Protein AF-F2PUC7-F1 (afdb_monomer_lite)

pLDDT: mean 77.48, std 16.04, range [41.62, 95.25]

Foldseek 3Di:
DPDPDCPDPVNDDPVVVVVVVVVVVVVCPPDHLVNDDPVVNVVVVVVVCVVVVHDDDPPDPVVVVVVVVVCVVVDPDDPPPPPDPPPDDPDDD

Structure (mmCIF, N/CA/C/O backbone):
data_AF-F2PUC7-F1
#
_entry.id   AF-F2PUC7-F1
#
loop_
_atom_site.group_PDB
_atom_site.id
_atom_site.type_symbol
_atom_site.label_atom_id
_atom_site.label_alt_id
_atom_site.label_comp_id
_atom_site.label_asym_id
_atom_site.label_entity_id
_atom_site.label_seq_id
_atom_site.pdbx_PDB_ins_code
_atom_site.Cartn_x
_atom_site.Cartn_y
_atom_site.Cartn_z
_atom_site.occupancy
_atom_site.B_iso_or_equiv
_atom_site.auth_seq_id
_atom_site.auth_comp_id
_atom_site.auth_asym_id
_atom_site.auth_atom_id
_atom_site.pdbx_PDB_model_num
ATOM 1 N N . MET A 1 1 ? 12.661 -13.695 29.676 1.00 49.66 1 MET A N 1
ATOM 2 C CA . MET A 1 1 ? 11.242 -13.422 29.989 1.00 49.66 1 MET A CA 1
ATOM 3 C C . MET A 1 1 ? 10.877 -12.182 29.202 1.00 49.66 1 MET A C 1
ATOM 5 O O . MET A 1 1 ? 11.617 -11.220 29.304 1.00 49.66 1 MET A O 1
ATOM 9 N N . ALA A 1 2 ? 9.876 -12.234 28.320 1.00 57.91 2 ALA A N 1
ATOM 10 C CA . ALA A 1 2 ? 9.472 -11.045 27.574 1.00 57.91 2 ALA A CA 1
ATOM 11 C C . ALA A 1 2 ? 8.872 -10.052 28.573 1.00 57.91 2 ALA A C 1
ATOM 13 O O . ALA A 1 2 ? 7.853 -10.346 29.199 1.00 57.91 2 ALA A O 1
ATOM 14 N N . ASP A 1 3 ? 9.572 -8.944 28.781 1.00 63.25 3 ASP A N 1
ATOM 15 C CA . ASP A 1 3 ? 9.235 -7.935 29.772 1.00 63.25 3 ASP A CA 1
ATOM 16 C C . ASP A 1 3 ? 7.813 -7.417 29.543 1.00 63.25 3 ASP A C 1
ATOM 18 O O . ASP A 1 3 ? 7.401 -7.135 28.413 1.00 63.25 3 ASP A O 1
ATOM 22 N N . TYR A 1 4 ? 7.039 -7.327 30.623 1.00 73.44 4 TYR A N 1
ATOM 23 C CA . TYR A 1 4 ? 5.673 -6.821 30.604 1.00 73.44 4 TYR A CA 1
ATOM 24 C C . TYR A 1 4 ? 5.666 -5.380 30.075 1.00 73.44 4 TYR A C 1
ATOM 26 O O . TYR A 1 4 ? 5.950 -4.429 30.800 1.00 73.44 4 TYR A O 1
ATOM 34 N N . ASN A 1 5 ? 5.364 -5.222 28.785 1.00 76.56 5 ASN A N 1
ATOM 35 C CA . ASN A 1 5 ? 5.211 -3.921 28.153 1.00 76.56 5 ASN A CA 1
ATOM 36 C C . ASN A 1 5 ? 3.745 -3.479 28.291 1.00 76.56 5 ASN A C 1
ATOM 38 O O . ASN A 1 5 ? 2.882 -4.038 27.601 1.00 76.56 5 ASN A O 1
ATOM 42 N N . PRO A 1 6 ? 3.436 -2.474 29.129 1.00 77.19 6 PRO A N 1
ATOM 43 C CA . PRO A 1 6 ? 2.061 -2.034 29.362 1.00 77.19 6 PRO A CA 1
ATOM 44 C C . PRO A 1 6 ? 1.380 -1.492 28.095 1.00 77.19 6 PRO A C 1
ATOM 46 O O . PRO A 1 6 ? 0.160 -1.395 28.054 1.00 77.19 6 PRO A O 1
ATOM 49 N N . ALA A 1 7 ? 2.138 -1.165 27.043 1.00 77.94 7 ALA A N 1
ATOM 50 C CA . ALA A 1 7 ? 1.588 -0.697 25.776 1.00 77.94 7 ALA A CA 1
ATOM 51 C C . ALA A 1 7 ? 1.144 -1.824 24.821 1.00 77.94 7 ALA A C 1
ATOM 53 O O . ALA A 1 7 ? 0.500 -1.519 23.813 1.00 77.94 7 ALA A O 1
ATOM 54 N N . ASN A 1 8 ? 1.474 -3.093 25.100 1.00 87.19 8 ASN A N 1
ATOM 55 C CA . ASN A 1 8 ? 1.146 -4.224 24.228 1.00 87.19 8 ASN A CA 1
ATOM 56 C C . ASN A 1 8 ? -0.372 -4.478 24.165 1.00 87.19 8 ASN A C 1
ATOM 58 O O . ASN A 1 8 ? -1.058 -4.394 25.179 1.00 87.19 8 ASN A O 1
ATOM 62 N N . PHE A 1 9 ? -0.887 -4.866 22.995 1.00 88.06 9 PHE A N 1
ATOM 63 C CA . PHE A 1 9 ? -2.302 -5.205 22.798 1.00 88.06 9 PHE A CA 1
ATOM 64 C C . PHE A 1 9 ? -2.772 -6.359 23.691 1.00 88.06 9 PHE A C 1
ATOM 66 O O . PHE A 1 9 ? -3.916 -6.356 24.124 1.00 88.06 9 PHE A O 1
ATOM 73 N N . ALA A 1 10 ? -1.881 -7.299 24.025 1.00 84.75 10 ALA A N 1
ATOM 74 C CA . ALA A 1 10 ? -2.181 -8.398 24.948 1.00 84.75 10 ALA A CA 1
ATOM 75 C C . ALA A 1 10 ? -2.498 -7.931 26.385 1.00 84.75 10 ALA A C 1
ATOM 77 O O . ALA A 1 10 ? -3.106 -8.678 27.143 1.00 84.75 10 ALA A O 1
ATOM 78 N N . ASN A 1 11 ? -2.098 -6.707 26.748 1.00 86.25 11 ASN A N 1
ATOM 79 C CA . ASN A 1 11 ? -2.323 -6.108 28.065 1.00 86.25 11 ASN A CA 1
ATOM 80 C C . ASN A 1 11 ? -3.472 -5.078 28.055 1.00 86.25 11 ASN A C 1
ATOM 82 O O . ASN A 1 11 ? -3.628 -4.331 29.020 1.00 86.25 11 ASN A O 1
ATOM 86 N N . ARG A 1 12 ? -4.258 -5.004 26.968 1.00 88.44 12 ARG A N 1
ATOM 87 C CA . ARG A 1 12 ? -5.387 -4.072 26.806 1.00 88.44 12 ARG A CA 1
ATOM 88 C C . ARG A 1 12 ? -6.734 -4.796 26.898 1.00 88.44 12 ARG A C 1
ATOM 90 O O . ARG A 1 12 ? -6.809 -5.975 26.549 1.00 88.44 12 ARG A O 1
ATOM 97 N N . PRO A 1 13 ? -7.810 -4.115 27.333 1.00 91.69 13 PRO A N 1
ATOM 98 C CA . PRO A 1 13 ? -9.152 -4.686 27.306 1.00 91.69 13 PRO A CA 1
ATOM 99 C C . PRO A 1 13 ? -9.599 -4.964 25.864 1.00 91.69 13 PRO A C 1
ATOM 101 O O . PRO A 1 13 ? -9.293 -4.203 24.946 1.00 91.69 13 PRO A O 1
ATOM 104 N N . GLN A 1 14 ? -10.348 -6.053 25.668 1.00 88.25 14 GLN A N 1
ATOM 105 C CA . GLN A 1 14 ? -10.760 -6.514 24.337 1.00 88.25 14 GLN A CA 1
ATOM 106 C C . GLN A 1 14 ? -11.570 -5.456 23.568 1.00 88.25 14 GLN A C 1
ATOM 108 O O . GLN A 1 14 ? -11.333 -5.260 22.381 1.00 88.25 14 GLN A O 1
ATOM 113 N N . GLU A 1 15 ? -12.456 -4.729 24.251 1.00 90.62 15 GLU A N 1
ATOM 114 C CA . GLU A 1 15 ? -13.249 -3.637 23.670 1.00 90.62 15 GLU A CA 1
ATOM 115 C C . GLU A 1 15 ? -12.367 -2.550 23.032 1.00 90.62 15 GLU A C 1
ATOM 117 O O . GLU A 1 15 ? -12.620 -2.114 21.911 1.00 90.62 15 GLU A O 1
ATOM 122 N N . GLU A 1 16 ? -11.289 -2.146 23.709 1.00 89.38 16 GLU A N 1
ATOM 123 C CA . GLU A 1 16 ? -10.372 -1.119 23.208 1.00 89.38 16 GLU A CA 1
ATOM 124 C C . GLU A 1 16 ? -9.607 -1.618 21.976 1.00 89.38 16 GLU A C 1
ATOM 126 O O . GLU A 1 16 ? -9.425 -0.885 21.004 1.00 89.38 16 GLU A O 1
ATOM 131 N N . VAL A 1 17 ? -9.190 -2.888 21.976 1.00 91.38 17 VAL A N 1
ATOM 132 C CA . VAL A 1 17 ? -8.524 -3.507 20.820 1.00 91.38 17 VAL A CA 1
ATOM 133 C C . VAL A 1 17 ? -9.474 -3.588 19.623 1.00 91.38 17 VAL A C 1
ATOM 135 O O . VAL A 1 17 ? -9.080 -3.255 18.501 1.00 91.38 17 VAL A O 1
ATOM 138 N N . GLU A 1 18 ? -10.728 -3.977 19.852 1.00 90.69 18 GLU A N 1
ATOM 139 C CA . GLU A 1 18 ? -11.774 -4.008 18.829 1.00 90.69 18 GLU A CA 1
ATOM 140 C C . GLU A 1 18 ? -12.063 -2.610 18.274 1.00 90.69 18 GLU A C 1
ATOM 142 O O . GLU A 1 18 ? -12.167 -2.437 17.057 1.00 90.69 18 GLU A O 1
ATOM 147 N N . GLU A 1 19 ? -12.130 -1.587 19.128 1.00 90.50 19 GLU A N 1
ATOM 148 C CA . GLU A 1 19 ? -12.325 -0.207 18.696 1.00 90.50 19 GLU A CA 1
ATOM 149 C C . GLU A 1 19 ? -11.146 0.302 17.856 1.00 90.50 19 GLU A C 1
ATOM 151 O O . GLU A 1 19 ? -11.366 0.907 16.801 1.00 90.50 19 GLU A O 1
ATOM 156 N N . ILE A 1 20 ? -9.904 0.029 18.271 1.00 88.38 20 ILE A N 1
ATOM 157 C CA . ILE A 1 20 ? -8.692 0.393 17.523 1.00 88.38 20 ILE A CA 1
ATOM 158 C C . ILE A 1 20 ? -8.692 -0.282 16.147 1.00 88.38 20 ILE A C 1
ATOM 160 O O . ILE A 1 20 ? -8.478 0.390 15.132 1.00 88.38 20 ILE A O 1
ATOM 164 N N . ALA A 1 21 ? -8.979 -1.584 16.092 1.00 87.94 21 ALA A N 1
ATOM 165 C CA . ALA A 1 21 ? -9.064 -2.332 14.841 1.00 87.94 21 ALA A CA 1
ATOM 166 C C . ALA A 1 21 ? -10.172 -1.775 13.934 1.00 87.94 21 ALA A C 1
ATOM 168 O O . ALA A 1 21 ? -9.939 -1.500 12.753 1.00 87.94 21 ALA A O 1
ATOM 169 N N . ARG A 1 22 ? -11.358 -1.516 14.497 1.00 88.88 22 ARG A N 1
ATOM 170 C CA . ARG A 1 22 ? -12.493 -0.917 13.787 1.00 88.88 22 ARG A CA 1
ATOM 171 C C . ARG A 1 22 ? -12.140 0.462 13.234 1.00 88.88 22 ARG A C 1
ATOM 173 O O . ARG A 1 22 ? -12.419 0.733 12.069 1.00 88.88 22 ARG A O 1
ATOM 180 N N . LYS A 1 23 ? -11.503 1.327 14.026 1.00 86.62 23 LYS A N 1
ATOM 181 C CA . LYS A 1 23 ? -11.085 2.677 13.613 1.00 86.62 23 LYS A CA 1
ATOM 182 C C . LYS A 1 23 ? -10.024 2.637 12.507 1.00 86.62 23 LYS A C 1
ATOM 184 O O . LYS A 1 23 ? -10.107 3.421 11.557 1.00 86.62 23 LYS A O 1
ATOM 189 N N . GLY A 1 24 ? -9.071 1.707 12.589 1.00 83.75 24 GLY A N 1
ATOM 190 C CA . GLY A 1 24 ? -8.081 1.457 11.535 1.00 83.75 24 GLY A CA 1
ATOM 191 C C . GLY A 1 24 ? -8.726 0.991 10.225 1.00 83.75 24 GLY A C 1
ATOM 192 O O . GLY A 1 24 ? -8.417 1.516 9.154 1.00 83.75 24 GLY A O 1
ATOM 193 N N . GLY A 1 25 ? -9.695 0.075 10.320 1.00 80.25 25 GLY A N 1
ATOM 194 C CA . GLY A 1 25 ? -10.499 -0.384 9.187 1.00 80.25 25 GLY A CA 1
ATOM 195 C C . GLY A 1 25 ? -11.296 0.751 8.539 1.00 80.25 25 GLY A C 1
ATOM 196 O O . GLY A 1 25 ? -11.146 1.009 7.348 1.00 80.25 25 GLY A O 1
ATOM 197 N N . GLN A 1 26 ? -12.076 1.497 9.328 1.00 77.62 26 GLN A N 1
ATOM 198 C CA . GLN A 1 26 ? -12.893 2.631 8.861 1.00 77.62 26 GLN A CA 1
ATOM 199 C C . GLN A 1 26 ? -12.071 3.706 8.138 1.00 77.62 26 GLN A C 1
ATOM 201 O O . GLN A 1 26 ? -12.490 4.194 7.090 1.00 77.62 26 GLN A O 1
ATOM 206 N N . SER A 1 27 ? -10.872 4.020 8.639 1.00 71.88 27 SER A N 1
ATOM 207 C CA . SER A 1 27 ? -9.967 4.995 8.007 1.00 71.88 27 SER A CA 1
ATOM 208 C C . SER A 1 27 ? -9.486 4.562 6.614 1.00 71.88 27 SER A C 1
ATOM 210 O O . SER A 1 27 ? -9.071 5.400 5.819 1.00 71.88 27 SER A O 1
ATOM 212 N N . SER A 1 28 ? -9.554 3.264 6.305 1.00 68.94 28 SER A N 1
ATOM 213 C CA . SER A 1 28 ? -9.044 2.677 5.062 1.00 68.94 28 SER A CA 1
ATOM 214 C C . SER A 1 28 ? -10.104 2.557 3.955 1.00 68.94 28 SER A C 1
ATOM 216 O O . SER A 1 28 ? -9.745 2.394 2.789 1.00 68.94 28 SER A O 1
ATOM 218 N N . HIS A 1 29 ? -11.401 2.642 4.280 1.00 66.56 29 HIS A N 1
ATOM 219 C CA . HIS A 1 29 ? -12.484 2.316 3.339 1.00 66.56 29 HIS A CA 1
ATOM 220 C C . HIS A 1 29 ? -12.766 3.391 2.272 1.00 66.56 29 HIS A C 1
ATOM 222 O O . HIS A 1 29 ? -13.269 3.059 1.199 1.00 66.56 29 HIS A O 1
ATOM 228 N N . SER A 1 30 ? -12.447 4.666 2.516 1.00 68.62 30 SER A N 1
ATOM 229 C CA . SER A 1 30 ? -12.873 5.775 1.641 1.00 68.62 30 SER A CA 1
ATOM 230 C C . SER A 1 30 ? -11.767 6.412 0.791 1.00 68.62 30 SER A C 1
ATOM 232 O O . SER A 1 30 ? -12.079 7.169 -0.124 1.00 68.62 30 SER A O 1
ATOM 234 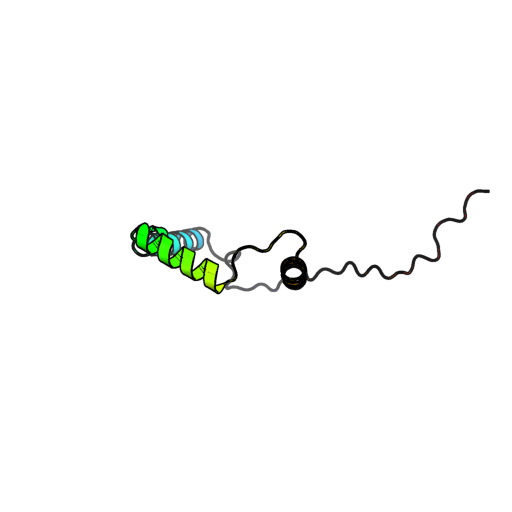N N . SER A 1 31 ? -10.489 6.120 1.049 1.00 75.88 31 SER A N 1
ATOM 235 C CA . SER A 1 31 ? -9.360 6.836 0.419 1.00 75.88 31 SER A CA 1
ATOM 236 C C . SER A 1 31 ? -8.135 5.968 0.099 1.00 75.88 31 SER A C 1
ATOM 238 O O . SER A 1 31 ? -7.105 6.485 -0.339 1.00 75.88 31 SER A O 1
ATOM 240 N N . GLY A 1 32 ? -8.228 4.650 0.302 1.00 84.06 32 GLY A N 1
ATOM 241 C CA . GLY A 1 32 ? -7.129 3.716 0.072 1.00 84.06 32 GLY A CA 1
ATOM 242 C C . GLY A 1 32 ? -6.888 3.383 -1.403 1.00 84.06 32 GLY A C 1
ATOM 243 O O . GLY A 1 32 ? -7.669 3.727 -2.288 1.00 84.06 32 GLY A O 1
ATOM 244 N N . PHE A 1 33 ? -5.809 2.639 -1.660 1.00 89.25 33 PHE A N 1
ATOM 245 C CA . PHE A 1 33 ? -5.457 2.148 -2.999 1.00 89.25 33 PHE A CA 1
ATOM 246 C C . PHE A 1 33 ? -6.611 1.384 -3.668 1.00 89.25 33 PHE A C 1
ATOM 248 O O . PHE A 1 33 ? -6.869 1.590 -4.847 1.00 89.25 33 PHE A O 1
ATOM 255 N N . ALA A 1 34 ? -7.351 0.577 -2.897 1.00 86.31 34 ALA A N 1
ATOM 256 C CA . ALA A 1 34 ? -8.494 -0.197 -3.385 1.00 86.31 34 ALA A CA 1
ATOM 257 C C . ALA A 1 34 ? -9.684 0.667 -3.846 1.00 86.31 34 ALA A C 1
ATOM 259 O O . ALA A 1 34 ? -10.455 0.228 -4.694 1.00 86.31 34 ALA A O 1
ATOM 260 N N . SER A 1 35 ? -9.820 1.886 -3.314 1.00 87.12 35 SER A N 1
ATOM 261 C CA . SER A 1 35 ? -10.906 2.818 -3.647 1.00 87.12 35 SER A CA 1
ATOM 262 C C . SER A 1 35 ? -10.534 3.783 -4.786 1.00 87.12 35 SER A C 1
ATOM 264 O O . SER A 1 35 ? -11.352 4.617 -5.167 1.00 87.12 35 SER A O 1
ATOM 266 N N . MET A 1 36 ? -9.308 3.709 -5.327 1.00 89.25 36 MET A N 1
ATOM 267 C CA . MET A 1 36 ? -8.895 4.506 -6.490 1.00 89.25 36 MET A CA 1
ATOM 268 C C . MET A 1 36 ? -9.482 3.965 -7.798 1.00 89.25 36 MET A C 1
ATOM 270 O O . MET A 1 36 ? -9.871 2.804 -7.891 1.00 89.25 36 MET A O 1
ATOM 274 N N . ASP A 1 37 ? -9.460 4.796 -8.838 1.00 93.50 37 ASP A N 1
ATOM 275 C CA . ASP A 1 37 ? -9.771 4.380 -10.204 1.00 93.50 37 ASP A CA 1
ATOM 276 C C . ASP A 1 37 ? -8.901 3.176 -10.660 1.00 93.50 37 ASP A C 1
ATOM 278 O O . ASP A 1 37 ? -7.685 3.190 -10.421 1.00 93.50 37 ASP A O 1
ATOM 282 N N . PRO A 1 38 ? -9.479 2.143 -11.308 1.00 93.94 38 PRO A N 1
ATOM 283 C CA . PRO A 1 38 ? -8.752 0.938 -11.716 1.00 93.94 38 PRO A CA 1
ATOM 284 C C . PRO A 1 38 ? -7.547 1.192 -12.629 1.00 93.94 38 PRO A C 1
ATOM 286 O O . PRO A 1 38 ? -6.527 0.508 -12.499 1.00 93.94 38 PRO A O 1
ATOM 289 N N . ASP A 1 39 ? -7.620 2.172 -13.530 1.00 94.56 39 ASP A N 1
ATOM 290 C CA . ASP A 1 39 ? -6.519 2.477 -14.445 1.00 94.56 39 ASP A CA 1
ATOM 291 C C . ASP A 1 39 ? -5.370 3.144 -13.691 1.00 94.56 39 ASP A C 1
ATOM 293 O O . ASP A 1 39 ? -4.197 2.806 -13.883 1.00 94.56 39 ASP A O 1
ATOM 297 N N . LYS A 1 40 ? -5.701 4.021 -12.739 1.00 94.38 40 LYS A N 1
ATOM 298 C CA . LYS A 1 40 ? -4.716 4.618 -11.830 1.00 94.38 40 LYS A CA 1
ATOM 299 C C . LYS A 1 40 ? -4.051 3.569 -10.938 1.00 94.38 40 LYS A C 1
ATOM 301 O O . LYS A 1 40 ? -2.836 3.628 -10.740 1.00 94.38 40 LYS A O 1
ATOM 306 N N . GLN A 1 41 ? -4.810 2.597 -10.426 1.00 95.25 41 GLN A N 1
ATOM 307 C CA . GLN A 1 41 ? -4.247 1.471 -9.672 1.00 95.25 41 GLN A CA 1
ATOM 308 C C . GLN A 1 41 ? -3.232 0.698 -10.523 1.00 95.25 41 GLN A C 1
ATOM 310 O O . GLN A 1 41 ? -2.105 0.470 -10.080 1.00 95.25 41 GLN A O 1
ATOM 315 N N . ARG A 1 42 ? -3.586 0.359 -11.772 1.00 94.25 42 ARG A N 1
ATOM 316 C CA . ARG A 1 42 ? -2.689 -0.348 -12.700 1.00 94.25 42 ARG A CA 1
ATOM 317 C C . ARG A 1 42 ? -1.414 0.429 -12.998 1.00 94.25 42 ARG A C 1
ATOM 319 O O . ARG A 1 42 ? -0.339 -0.169 -13.006 1.00 94.25 42 ARG A O 1
ATOM 326 N N . ASP A 1 43 ? -1.511 1.735 -13.228 1.00 95.06 43 ASP A N 1
ATOM 327 C CA . ASP A 1 43 ? -0.340 2.578 -13.483 1.00 95.06 43 ASP A CA 1
ATOM 328 C C . ASP A 1 43 ? 0.613 2.595 -12.277 1.00 95.06 43 ASP A C 1
ATOM 330 O O . ASP A 1 43 ? 1.816 2.372 -12.428 1.00 95.06 43 ASP A O 1
ATOM 334 N N . ILE A 1 44 ? 0.078 2.762 -11.063 1.00 93.06 44 ILE A N 1
ATOM 335 C CA . ILE A 1 44 ? 0.870 2.724 -9.825 1.00 93.06 44 ILE A CA 1
ATOM 336 C C . ILE A 1 44 ? 1.518 1.345 -9.632 1.00 93.06 44 ILE A C 1
ATOM 338 O O . ILE A 1 44 ? 2.724 1.273 -9.385 1.00 93.06 44 ILE A O 1
ATOM 342 N N . SER A 1 45 ? 0.766 0.251 -9.792 1.00 90.81 45 SER A N 1
ATOM 343 C CA . SER A 1 45 ? 1.307 -1.113 -9.698 1.00 90.81 45 SER A CA 1
ATOM 344 C C . SER A 1 45 ? 2.399 -1.373 -10.740 1.00 90.81 45 SER A C 1
ATOM 346 O O . SER A 1 45 ? 3.440 -1.942 -10.413 1.00 90.81 45 SER A O 1
ATOM 348 N N . SER A 1 46 ? 2.204 -0.917 -11.980 1.00 91.19 46 SER A N 1
ATOM 349 C CA . SER A 1 46 ? 3.177 -1.055 -13.069 1.00 91.19 46 SER A CA 1
ATOM 350 C C . SER A 1 46 ? 4.463 -0.276 -12.783 1.00 91.19 46 SER A C 1
ATOM 352 O O . SER A 1 46 ? 5.562 -0.818 -12.917 1.00 91.19 46 SER A O 1
ATOM 354 N N . LYS A 1 47 ? 4.350 0.974 -12.317 1.00 92.94 47 LYS A N 1
ATOM 355 C CA . LYS A 1 47 ? 5.498 1.793 -11.895 1.00 92.94 47 LYS A CA 1
ATOM 356 C C . LYS A 1 47 ? 6.252 1.152 -10.734 1.00 92.94 47 LYS A C 1
ATOM 358 O O . LYS A 1 47 ? 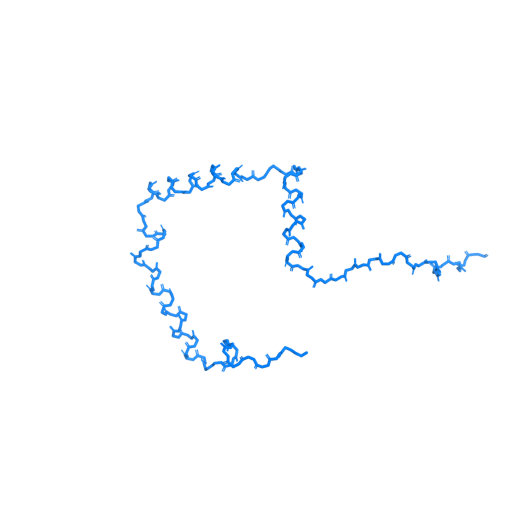7.476 1.070 -10.790 1.00 92.94 47 LYS A O 1
ATOM 363 N N . GLY A 1 48 ? 5.533 0.649 -9.729 1.00 90.75 48 GLY A N 1
ATOM 364 C CA . GLY A 1 48 ? 6.119 -0.067 -8.596 1.00 90.75 48 GLY A CA 1
ATOM 365 C C . GLY A 1 48 ? 6.890 -1.315 -9.031 1.00 90.75 48 GLY A C 1
ATOM 366 O O . GLY A 1 48 ? 8.041 -1.487 -8.639 1.00 90.75 48 GLY A O 1
ATOM 367 N N . GLY A 1 49 ? 6.301 -2.133 -9.909 1.00 87.62 49 GLY A N 1
ATOM 368 C CA . GLY A 1 49 ? 6.952 -3.326 -10.454 1.00 87.62 49 GLY A CA 1
ATOM 369 C C . GLY A 1 49 ? 8.200 -3.009 -11.282 1.00 87.62 49 GLY A C 1
ATOM 370 O O . GLY A 1 49 ? 9.218 -3.680 -11.145 1.00 87.62 49 GLY A O 1
ATOM 371 N N . LYS A 1 50 ? 8.172 -1.954 -12.104 1.00 86.75 50 LYS A N 1
ATOM 372 C CA . LYS A 1 50 ? 9.355 -1.515 -12.864 1.00 86.75 50 LYS A CA 1
ATOM 373 C C . LYS A 1 50 ? 10.464 -0.997 -11.949 1.00 86.75 50 LYS A C 1
ATOM 375 O O . LYS A 1 50 ? 11.627 -1.323 -12.165 1.00 86.75 50 LYS A O 1
ATOM 380 N N . ALA A 1 51 ? 10.110 -0.228 -10.920 1.00 86.44 51 ALA A N 1
ATOM 381 C CA . ALA A 1 51 ? 11.070 0.323 -9.966 1.00 86.44 51 ALA A CA 1
ATOM 382 C C . ALA A 1 51 ? 11.724 -0.758 -9.088 1.00 86.44 51 ALA A C 1
ATOM 384 O O . ALA A 1 51 ? 12.908 -0.654 -8.776 1.00 86.44 51 ALA A O 1
ATOM 385 N N . SER A 1 52 ? 10.991 -1.814 -8.717 1.00 82.94 52 SER A N 1
ATOM 386 C CA . SER A 1 52 ? 11.541 -2.933 -7.939 1.00 82.94 52 SER A CA 1
ATOM 387 C C . SER A 1 52 ? 12.393 -3.904 -8.771 1.00 82.94 52 SER A C 1
ATOM 389 O O . SER A 1 52 ? 13.099 -4.744 -8.204 1.00 82.94 52 SER A O 1
ATOM 391 N N . GLY A 1 53 ? 12.378 -3.774 -10.103 1.00 81.00 53 GLY A N 1
ATOM 392 C CA . GLY A 1 53 ? 13.006 -4.714 -11.035 1.00 81.00 53 GLY A CA 1
ATOM 393 C C . GLY A 1 53 ? 12.153 -5.950 -11.341 1.00 81.00 53 GLY A C 1
ATOM 394 O O . GLY A 1 53 ? 12.659 -6.888 -11.945 1.00 81.00 53 GLY A O 1
ATOM 395 N N . GLY A 1 54 ? 10.875 -5.950 -10.951 1.00 76.50 54 GLY A N 1
ATOM 396 C CA . GLY A 1 54 ? 9.933 -7.037 -11.200 1.00 76.50 54 GLY A CA 1
ATOM 397 C C . GLY A 1 54 ? 10.079 -8.219 -10.240 1.00 76.50 54 GLY A C 1
ATOM 398 O O . GLY A 1 54 ? 10.632 -8.099 -9.146 1.00 76.50 54 GLY A O 1
ATOM 399 N N . SER A 1 55 ? 9.528 -9.367 -10.642 1.00 81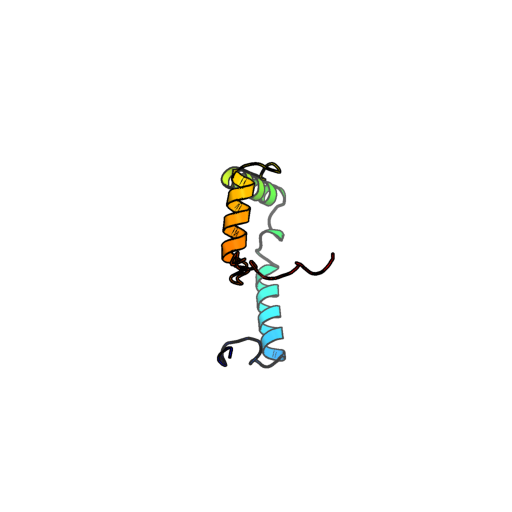.38 55 SER A N 1
ATOM 400 C CA . SER A 1 55 ? 9.739 -10.634 -9.933 1.00 81.38 55 SER A CA 1
ATOM 401 C C . SER A 1 55 ? 11.155 -11.145 -10.181 1.00 81.38 55 SER A C 1
ATOM 403 O O . SER A 1 55 ? 11.734 -10.909 -11.239 1.00 81.38 55 SER A O 1
ATOM 405 N N . PHE A 1 56 ? 11.693 -11.903 -9.231 1.00 83.88 56 PHE A N 1
ATOM 406 C CA . PHE A 1 56 ? 12.929 -12.636 -9.456 1.00 83.88 56 PHE A CA 1
ATOM 407 C C . PHE A 1 56 ? 12.678 -13.859 -10.341 1.00 83.88 56 PHE A C 1
ATOM 409 O O . PHE A 1 56 ? 11.647 -14.524 -10.209 1.00 83.88 56 PHE A O 1
ATOM 416 N N . GLU A 1 57 ? 13.645 -14.187 -11.196 1.00 86.56 57 GLU A N 1
ATOM 417 C CA . GLU A 1 57 ? 13.686 -15.487 -11.861 1.00 86.56 57 GLU A CA 1
ATOM 418 C C . GLU A 1 57 ? 14.050 -16.578 -10.838 1.00 86.56 57 GLU A C 1
ATOM 420 O O . GLU A 1 57 ? 14.976 -16.373 -10.033 1.00 86.56 57 GLU A O 1
ATOM 425 N N . PRO A 1 58 ? 13.361 -17.736 -10.845 1.00 85.31 58 PRO A N 1
ATOM 426 C CA . PRO A 1 58 ? 13.703 -18.859 -9.980 1.00 85.31 58 PRO A CA 1
ATOM 427 C C . PRO A 1 58 ? 15.171 -19.268 -10.145 1.00 85.31 58 PRO A C 1
ATOM 429 O O . PRO A 1 58 ? 15.656 -19.450 -11.256 1.00 85.31 58 PRO A O 1
ATOM 432 N N . GLY A 1 59 ? 15.891 -19.404 -9.031 1.00 85.38 59 GLY A N 1
ATOM 433 C CA . GLY A 1 59 ? 17.303 -19.806 -9.035 1.00 85.38 59 GLY A CA 1
ATOM 434 C C . GLY A 1 59 ? 18.308 -18.706 -9.400 1.00 85.38 59 GLY A C 1
ATOM 435 O O . GLY A 1 59 ? 19.509 -18.948 -9.285 1.00 85.38 59 GLY A O 1
ATOM 436 N N . SER A 1 60 ? 17.856 -17.501 -9.769 1.00 91.56 60 SER A N 1
ATOM 437 C CA . SER A 1 60 ? 18.757 -16.369 -10.010 1.00 91.56 60 SER A CA 1
ATOM 438 C C . SER A 1 60 ? 19.538 -15.982 -8.750 1.00 91.56 60 SER A C 1
ATOM 440 O O . SER A 1 60 ? 19.057 -16.099 -7.618 1.00 91.56 60 SER A O 1
ATOM 442 N N . GLU A 1 61 ? 20.753 -15.468 -8.938 1.00 89.75 61 GLU A N 1
ATOM 443 C CA . GLU A 1 61 ? 21.604 -15.004 -7.838 1.00 89.75 61 GLU A CA 1
ATOM 444 C C . GLU A 1 61 ? 20.913 -13.917 -7.005 1.00 89.75 61 GLU A C 1
ATOM 446 O O . GLU A 1 61 ? 20.905 -13.979 -5.775 1.00 89.75 61 GLU A O 1
ATOM 451 N N . ARG A 1 62 ? 20.217 -12.997 -7.681 1.00 86.00 62 ARG A N 1
ATOM 452 C CA . ARG A 1 62 ? 19.423 -11.930 -7.063 1.00 86.00 62 ARG A CA 1
ATOM 453 C C . ARG A 1 62 ? 18.310 -12.492 -6.163 1.00 86.00 62 ARG A C 1
ATOM 455 O O . ARG A 1 62 ? 18.095 -11.965 -5.073 1.00 86.00 62 ARG A O 1
ATOM 462 N N . ALA A 1 63 ? 17.632 -13.571 -6.579 1.00 89.19 63 ALA A N 1
ATOM 463 C CA . ALA A 1 63 ? 16.636 -14.263 -5.753 1.00 89.19 63 ALA A CA 1
ATOM 464 C C . ALA A 1 63 ? 17.276 -14.904 -4.516 1.00 89.19 63 ALA A C 1
ATOM 466 O O . ALA A 1 63 ? 16.772 -14.759 -3.403 1.00 89.19 63 ALA A O 1
ATOM 467 N N . ARG A 1 64 ? 18.404 -15.603 -4.709 1.00 89.94 64 ARG A N 1
ATOM 468 C CA . ARG A 1 64 ? 19.130 -16.297 -3.638 1.00 89.94 64 ARG A CA 1
ATOM 469 C C . ARG A 1 64 ? 19.657 -15.312 -2.598 1.00 89.94 64 ARG A C 1
ATOM 471 O O . ARG A 1 64 ? 19.530 -15.561 -1.402 1.00 89.94 64 ARG A O 1
ATOM 478 N N . GLU A 1 65 ? 20.214 -14.185 -3.030 1.00 88.44 65 GLU A N 1
ATOM 479 C CA . GLU A 1 65 ? 20.699 -13.142 -2.132 1.00 88.44 65 GLU A CA 1
ATOM 480 C C . GLU A 1 65 ? 19.554 -12.472 -1.364 1.00 88.44 65 GLU A C 1
ATOM 482 O O . GLU A 1 65 ? 19.645 -12.337 -0.140 1.00 88.44 65 GLU A O 1
ATOM 487 N N . ALA A 1 66 ? 18.465 -12.106 -2.050 1.00 87.69 66 ALA A N 1
ATOM 488 C CA . ALA A 1 66 ? 17.282 -11.531 -1.416 1.00 87.69 66 ALA A CA 1
ATOM 489 C C . ALA A 1 66 ? 16.670 -12.496 -0.386 1.00 87.69 66 ALA A C 1
ATOM 491 O O . ALA A 1 66 ? 16.384 -12.086 0.739 1.00 87.69 66 ALA A O 1
ATOM 492 N N . GLY A 1 67 ? 16.558 -13.784 -0.727 1.00 88.56 67 GLY A N 1
ATOM 493 C CA . GLY A 1 67 ? 16.103 -14.839 0.178 1.00 88.56 67 GLY A CA 1
ATOM 494 C C . GLY A 1 67 ? 17.031 -15.021 1.380 1.00 88.56 67 GLY A C 1
ATOM 495 O O . GLY A 1 67 ? 16.568 -15.027 2.516 1.00 88.56 67 GLY A O 1
ATOM 496 N N . ARG A 1 68 ? 18.351 -15.071 1.162 1.00 89.94 68 ARG A N 1
ATOM 497 C CA . ARG A 1 68 ? 19.353 -15.152 2.238 1.00 89.94 68 ARG A CA 1
ATOM 498 C C . ARG A 1 68 ? 19.268 -13.952 3.180 1.00 89.94 68 ARG A C 1
ATOM 500 O O . ARG A 1 68 ? 19.331 -14.120 4.394 1.00 89.94 68 ARG A O 1
ATOM 507 N N . LYS A 1 69 ? 19.137 -12.737 2.641 1.00 88.75 69 LYS A N 1
ATOM 508 C CA . LYS A 1 69 ? 18.997 -11.511 3.439 1.00 88.75 69 LYS A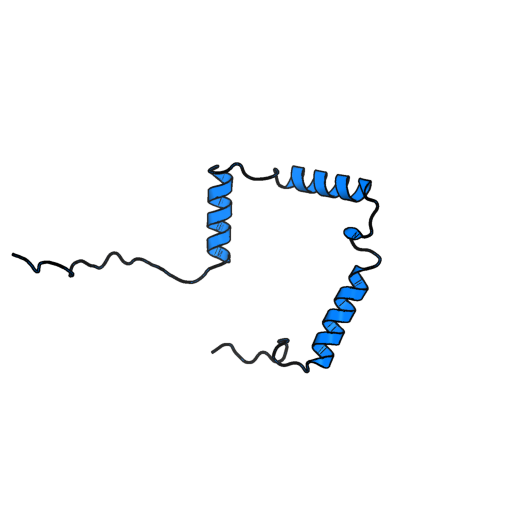 CA 1
ATOM 509 C C . LYS A 1 69 ? 17.681 -11.505 4.218 1.00 88.75 69 LYS A C 1
ATOM 511 O O . LYS A 1 69 ? 17.696 -11.174 5.396 1.00 88.75 69 LYS A O 1
ATOM 516 N N . G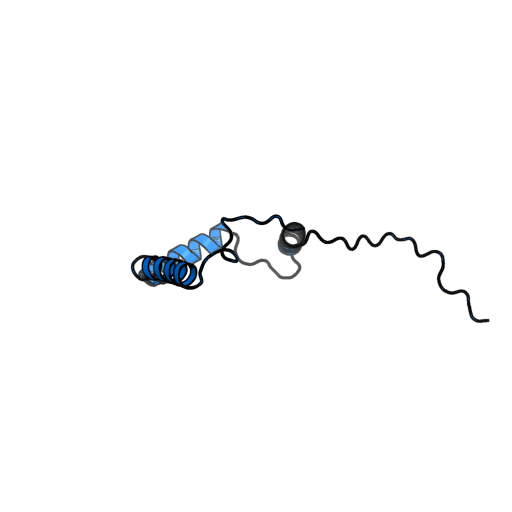LY A 1 70 ? 16.579 -11.910 3.588 1.00 85.50 70 GLY A N 1
ATOM 517 C CA . GLY A 1 70 ? 15.279 -12.050 4.243 1.00 85.50 70 GLY A CA 1
ATOM 518 C C . GLY A 1 70 ? 15.302 -13.078 5.375 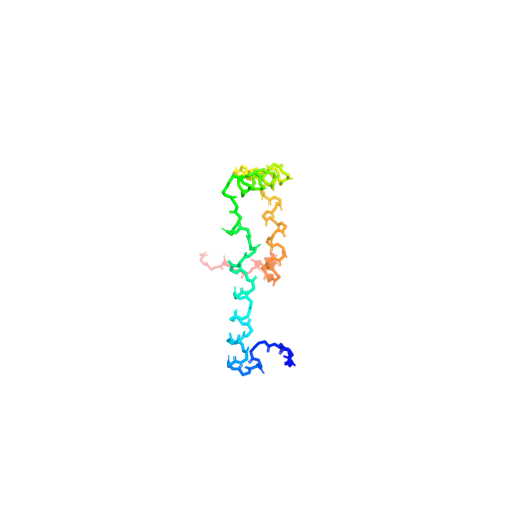1.00 85.50 70 GLY A C 1
ATOM 519 O O . GLY A 1 70 ? 14.858 -12.775 6.478 1.00 85.50 70 GLY A O 1
ATOM 520 N N . GLY A 1 71 ? 15.907 -14.247 5.145 1.00 85.06 71 GLY A N 1
ATOM 521 C CA . GLY A 1 71 ? 16.061 -15.299 6.153 1.00 85.06 71 GLY A CA 1
ATOM 522 C C . GLY A 1 71 ? 16.867 -14.849 7.375 1.00 85.06 71 GLY A C 1
ATOM 523 O O . GLY A 1 71 ? 16.466 -15.121 8.501 1.00 85.06 71 GLY A O 1
ATOM 524 N N . LYS A 1 72 ? 17.939 -14.069 7.171 1.00 79.31 72 LYS A N 1
ATOM 525 C CA . LYS A 1 72 ? 18.726 -13.478 8.271 1.00 79.31 72 LYS A CA 1
ATOM 526 C C . LYS A 1 72 ? 17.918 -12.525 9.161 1.00 79.31 72 LYS A C 1
ATOM 528 O O . LYS A 1 72 ? 18.239 -12.392 10.334 1.00 79.31 72 LYS A O 1
ATOM 533 N N . VAL A 1 73 ? 16.911 -11.841 8.611 1.00 74.25 73 VAL A N 1
ATOM 534 C CA . VAL A 1 73 ? 16.055 -10.898 9.358 1.00 74.25 73 VAL A CA 1
ATOM 535 C C . VAL A 1 73 ? 14.872 -11.615 10.015 1.00 74.25 73 VAL A C 1
ATOM 537 O O . VAL A 1 73 ? 14.459 -11.236 11.106 1.00 74.25 73 VAL A O 1
ATOM 540 N N . ALA A 1 74 ? 14.334 -12.651 9.366 1.00 71.12 74 ALA A N 1
ATOM 541 C CA . ALA A 1 74 ? 13.158 -13.384 9.831 1.00 71.12 74 ALA A CA 1
ATOM 542 C C . ALA A 1 74 ? 13.459 -14.444 10.910 1.00 71.12 74 ALA A C 1
ATOM 544 O O . ALA A 1 74 ? 12.536 -14.877 11.594 1.00 71.12 74 ALA A O 1
ATOM 545 N N . GLY A 1 75 ? 14.718 -14.862 11.078 1.00 53.91 75 GLY A N 1
ATOM 546 C CA . GLY A 1 75 ? 15.082 -15.945 11.990 1.00 53.91 75 GLY A CA 1
ATOM 547 C C . GLY A 1 75 ? 16.459 -15.769 12.614 1.00 53.91 75 GLY A C 1
ATOM 548 O O . GLY A 1 75 ? 17.441 -16.343 12.152 1.00 53.91 75 GLY A O 1
ATOM 549 N N . GLY A 1 76 ? 16.519 -15.024 13.716 1.00 57.47 76 GLY A N 1
ATOM 550 C CA . GLY A 1 76 ? 17.522 -15.274 14.745 1.00 57.47 76 GLY A CA 1
ATOM 551 C C . GLY A 1 76 ? 17.132 -16.542 15.504 1.00 57.47 76 GLY A C 1
ATOM 552 O O . GLY A 1 76 ? 16.291 -16.492 16.394 1.00 57.47 76 GLY A O 1
ATOM 553 N N . GLY A 1 77 ? 17.711 -17.675 15.122 1.00 50.78 77 GLY A N 1
ATOM 554 C CA . GLY A 1 77 ? 17.549 -18.958 15.799 1.00 50.78 77 GLY A CA 1
ATOM 555 C C . GLY A 1 77 ? 18.572 -19.932 15.240 1.00 50.78 77 GLY A C 1
ATOM 556 O O . GLY A 1 77 ? 18.353 -20.516 14.182 1.00 50.78 77 GLY A O 1
ATOM 557 N N . GLY A 1 78 ? 19.728 -20.003 15.899 1.00 55.25 78 GLY A N 1
ATOM 558 C CA . GLY A 1 78 ? 20.865 -20.804 15.477 1.00 55.25 78 GLY A CA 1
ATOM 559 C C . GLY A 1 78 ? 20.504 -22.274 15.308 1.00 55.25 78 GLY A C 1
ATOM 560 O O . GLY A 1 78 ? 20.090 -22.933 16.251 1.00 55.25 78 GLY A O 1
ATOM 561 N N . TRP A 1 79 ? 20.750 -22.779 14.108 1.00 47.75 79 TRP A N 1
ATOM 562 C CA . TRP A 1 79 ? 21.340 -24.097 13.947 1.00 47.75 79 TRP A CA 1
ATOM 563 C C . TRP A 1 79 ? 22.741 -23.835 13.400 1.00 47.75 79 TRP A C 1
ATOM 565 O O . TRP A 1 79 ? 22.997 -23.912 12.200 1.00 47.75 79 TRP A O 1
ATOM 575 N N . MET A 1 80 ? 23.620 -23.374 14.296 1.00 46.28 80 MET A N 1
ATOM 576 C CA . MET A 1 80 ? 25.038 -23.681 14.168 1.00 46.28 80 MET A CA 1
ATOM 577 C C . MET A 1 80 ? 25.091 -25.200 14.279 1.00 46.28 80 MET A C 1
ATOM 579 O O . MET A 1 80 ? 24.944 -25.741 15.369 1.00 46.28 80 MET A O 1
ATOM 583 N N . PHE A 1 81 ? 25.195 -25.885 13.143 1.00 41.62 81 PHE A N 1
ATOM 584 C CA . PHE A 1 81 ? 25.915 -27.146 13.150 1.00 41.62 81 PHE A CA 1
ATOM 585 C C . PHE A 1 81 ? 27.352 -26.756 13.502 1.00 41.62 81 PHE A C 1
ATOM 587 O O . PHE A 1 81 ? 28.106 -26.297 12.646 1.00 41.62 81 PHE A O 1
ATOM 594 N N . GLU A 1 82 ? 27.666 -26.792 14.796 1.00 48.34 82 GLU A N 1
ATOM 595 C CA . GLU A 1 82 ? 29.011 -27.158 15.211 1.00 48.34 82 GLU A CA 1
ATOM 596 C C . GLU A 1 82 ? 29.215 -28.568 14.654 1.00 48.34 82 GLU A C 1
ATOM 598 O O . GLU A 1 82 ? 28.493 -29.502 15.005 1.00 48.34 82 GLU A O 1
ATOM 603 N N . GLU A 1 83 ? 30.107 -28.685 13.674 1.00 52.00 83 GLU A N 1
ATOM 604 C CA . GLU A 1 83 ? 30.713 -29.961 13.318 1.00 52.00 83 GLU A CA 1
ATOM 605 C C . GLU A 1 83 ? 31.560 -30.403 14.516 1.00 52.00 83 GLU A C 1
ATOM 607 O O . GLU A 1 83 ? 32.760 -30.175 14.544 1.00 52.00 83 GLU A O 1
ATOM 612 N N . ASP A 1 84 ? 30.907 -30.994 15.512 1.00 48.00 84 ASP A N 1
ATOM 613 C CA . ASP A 1 84 ? 31.527 -31.750 16.596 1.00 48.00 84 ASP A CA 1
ATOM 614 C C . ASP A 1 84 ? 30.668 -33.007 16.840 1.00 48.00 84 ASP A C 1
ATOM 616 O O . ASP A 1 84 ? 29.942 -33.116 17.823 1.00 48.00 84 ASP A O 1
ATOM 620 N N . GLU A 1 85 ? 30.712 -33.963 15.904 1.00 52.09 85 GLU A N 1
ATOM 621 C CA . GLU A 1 85 ? 30.280 -35.356 16.136 1.00 52.09 85 GLU A CA 1
ATOM 622 C C . GLU A 1 85 ? 31.352 -36.357 15.659 1.00 52.09 85 GLU A C 1
ATOM 624 O O . GLU A 1 85 ? 31.073 -37.381 15.038 1.00 52.09 85 GLU A O 1
ATOM 629 N N . GLU A 1 86 ? 32.609 -36.088 16.014 1.00 52.72 86 GLU A N 1
ATOM 630 C CA . GLU A 1 86 ? 33.590 -37.151 16.267 1.00 52.72 86 GLU A CA 1
ATOM 631 C C . GLU A 1 86 ? 33.194 -37.889 17.567 1.00 52.72 86 GLU A C 1
ATOM 633 O O . GLU A 1 86 ? 33.852 -37.669 18.573 1.00 52.72 86 GLU A O 1
ATOM 638 N N . ASP A 1 87 ? 32.095 -38.671 17.612 1.00 52.28 87 ASP A N 1
ATOM 639 C CA . ASP A 1 87 ? 31.931 -39.765 18.614 1.00 52.28 87 ASP A CA 1
ATOM 640 C C . ASP A 1 87 ? 30.641 -40.623 18.533 1.00 52.28 87 ASP A C 1
ATOM 642 O O . ASP A 1 87 ? 30.158 -41.132 19.548 1.00 52.28 87 ASP A O 1
ATOM 646 N N . LEU A 1 88 ? 30.042 -40.864 17.358 1.00 55.84 88 LEU A N 1
ATOM 647 C CA . LEU A 1 88 ? 28.906 -41.802 17.307 1.00 55.84 88 LEU A CA 1
ATOM 648 C C . LEU A 1 88 ? 28.890 -42.711 16.075 1.00 55.84 88 LEU A C 1
ATOM 650 O O . LEU A 1 88 ? 28.272 -42.400 15.064 1.00 55.84 88 LEU A O 1
ATOM 654 N N . LEU A 1 89 ? 29.545 -43.872 16.244 1.00 46.16 89 LEU A N 1
ATOM 655 C CA . LEU A 1 89 ? 29.227 -45.221 15.721 1.00 46.16 89 LEU A CA 1
ATOM 656 C C . LEU A 1 89 ? 30.473 -45.969 15.212 1.00 46.16 89 LEU A C 1
ATOM 658 O O . LEU A 1 89 ? 30.690 -46.127 14.015 1.00 46.16 89 LEU A O 1
ATOM 662 N N . GLN A 1 90 ? 31.248 -46.524 16.147 1.00 49.53 90 GLN A N 1
ATOM 663 C CA . GLN A 1 90 ? 31.877 -47.834 15.945 1.00 49.53 90 GLN A CA 1
ATOM 664 C C . GLN A 1 90 ? 31.312 -48.804 16.984 1.00 49.53 90 GLN A C 1
ATOM 666 O O . GLN A 1 90 ? 31.941 -49.140 17.984 1.00 49.53 90 GLN A O 1
ATOM 671 N N . ALA A 1 91 ? 30.070 -49.210 16.752 1.00 52.66 91 ALA A N 1
ATOM 672 C CA . ALA A 1 91 ? 29.575 -50.497 17.201 1.00 52.66 91 ALA A CA 1
ATOM 673 C C . ALA A 1 91 ? 29.209 -51.272 15.932 1.00 52.66 91 ALA A C 1
ATOM 675 O O . ALA A 1 91 ? 28.625 -50.671 15.033 1.00 52.66 91 ALA A O 1
ATOM 676 N N . GLU A 1 92 ? 29.535 -52.568 15.920 1.00 47.31 92 GLU A N 1
ATOM 677 C CA . GLU A 1 92 ? 29.452 -53.528 14.800 1.00 47.31 92 GLU A CA 1
ATOM 678 C C . GLU A 1 92 ? 30.711 -53.443 13.905 1.00 47.31 92 GLU A C 1
ATOM 680 O O . GLU A 1 92 ? 30.883 -52.496 13.144 1.00 47.31 92 GLU A O 1
ATOM 685 N N . ASP A 1 93 ? 31.728 -54.300 14.062 1.00 43.09 93 ASP A N 1
ATOM 686 C CA . ASP A 1 93 ? 31.754 -55.783 14.073 1.00 43.09 93 ASP A CA 1
ATOM 687 C C . ASP A 1 93 ? 32.915 -56.323 14.949 1.00 43.09 93 ASP A C 1
ATOM 689 O O . ASP A 1 93 ? 34.031 -55.750 14.871 1.00 43.09 93 ASP A O 1
#

Organism: Trichophyton equinum (strain ATCC MYA-4606 / CBS 127.97) (NCBI:txid559882)

Radius of gyration: 24.59 Å; chains: 1; bounding box: 47×63×45 Å

Sequence (93 aa):
MADYNPANFANRPQEEVEEIARKGGQSSHSSGFASMDPDKQRDISSKGGKASGGSFEPGSERAREAGRKGGKVAGGGGWMFEEDEEDLLQAED

Secondary structure (DSSP, 8-state):
-----TTSGGGS-HHHHHHHHHHHHHHHTTTSGGGS-HHHHHHHHHHHHHHHT-SPPTT-HHHHHHHHHHHHHH-----------TTS-----

InterPro domains:
  IPR019626 Stress-induced protein, KGG, repeat [PF10685] (8-29)
  IPR019626 Stress-induced protein, KGG, repeat [PF10685] (32-53)
  IPR019626 Stress-induced protein, KGG, repeat [PF10685] (59-72)
  IPR052590 Stress and Virulence-Associated Domain-Containing Protein [PTHR36569] (1-76)